Protein AF-A0A976L3I9-F1 (afdb_monomer_lite)

Structure (mmCIF, N/CA/C/O backbone):
data_AF-A0A976L3I9-F1
#
_entry.id   AF-A0A976L3I9-F1
#
loop_
_atom_site.group_PDB
_atom_site.id
_atom_site.type_symbol
_atom_site.label_atom_id
_atom_site.label_alt_id
_atom_site.label_comp_id
_atom_site.label_asym_id
_atom_site.label_entity_id
_atom_site.label_seq_id
_atom_site.pdbx_PDB_ins_code
_atom_site.Cartn_x
_atom_site.Cartn_y
_atom_site.Cartn_z
_atom_site.occupancy
_atom_site.B_iso_or_equiv
_atom_site.auth_seq_id
_atom_site.auth_comp_id
_atom_site.auth_asym_id
_atom_site.auth_atom_id
_atom_site.pdbx_PDB_model_num
ATOM 1 N N . MET A 1 1 ? -27.210 -0.044 11.099 1.00 48.09 1 MET A N 1
ATOM 2 C CA . MET A 1 1 ? -27.629 -0.228 9.694 1.00 48.09 1 MET A CA 1
ATOM 3 C C . MET A 1 1 ? -26.555 -0.859 8.797 1.00 48.09 1 MET A C 1
ATOM 5 O O . MET A 1 1 ? -26.937 -1.677 7.985 1.00 48.09 1 MET A O 1
ATOM 9 N N . VAL A 1 2 ? -25.245 -0.562 8.926 1.00 59.22 2 VAL A N 1
ATOM 10 C CA . VAL A 1 2 ? -24.187 -1.193 8.076 1.00 59.22 2 VAL A CA 1
ATOM 11 C C . VAL A 1 2 ? -23.544 -2.458 8.683 1.00 59.22 2 VAL A C 1
ATOM 13 O O . VAL A 1 2 ? -23.038 -3.301 7.956 1.00 59.22 2 VAL A O 1
ATOM 16 N N . LYS A 1 3 ? -23.554 -2.634 10.013 1.00 56.72 3 LYS A N 1
ATOM 17 C CA . LYS A 1 3 ? -22.896 -3.790 10.664 1.00 56.72 3 LYS A CA 1
ATOM 18 C C . LYS A 1 3 ? -23.564 -5.128 10.327 1.00 56.72 3 LYS A C 1
ATOM 20 O O . LYS A 1 3 ? -22.868 -6.123 10.156 1.00 56.72 3 LYS A O 1
ATOM 25 N N . ASP A 1 4 ? -24.887 -5.124 10.198 1.00 63.28 4 ASP A N 1
ATOM 26 C CA . ASP A 1 4 ? -25.685 -6.328 9.959 1.00 63.28 4 ASP A CA 1
ATOM 27 C C . ASP A 1 4 ? -25.528 -6.874 8.530 1.00 63.28 4 ASP A C 1
ATOM 29 O O . ASP A 1 4 ? -25.587 -8.083 8.325 1.00 63.28 4 ASP A O 1
ATOM 33 N N . SER A 1 5 ? -25.250 -6.017 7.538 1.00 75.06 5 SER A N 1
ATOM 34 C CA . SER A 1 5 ? -25.126 -6.456 6.140 1.00 75.06 5 SER A CA 1
ATOM 35 C C . SER A 1 5 ? -23.822 -7.205 5.853 1.00 75.06 5 SER A C 1
ATOM 37 O O . SER A 1 5 ? -23.822 -8.150 5.069 1.00 75.06 5 SER A O 1
ATOM 39 N N . LEU A 1 6 ? -22.713 -6.835 6.505 1.00 82.69 6 LEU A N 1
ATOM 40 C CA . LEU A 1 6 ? -21.413 -7.488 6.293 1.00 82.69 6 LEU A CA 1
ATOM 41 C C . LEU A 1 6 ? -21.361 -8.909 6.872 1.00 82.69 6 LEU A C 1
ATOM 43 O O . LEU A 1 6 ? -20.655 -9.765 6.342 1.00 82.69 6 LEU A O 1
ATOM 47 N N . LEU A 1 7 ? -22.114 -9.165 7.946 1.00 87.50 7 LEU A N 1
ATOM 48 C CA . LEU A 1 7 ? -22.146 -10.459 8.637 1.00 87.50 7 LEU A CA 1
ATOM 49 C C . LEU A 1 7 ? -23.220 -11.416 8.099 1.00 87.50 7 LEU A C 1
ATOM 51 O O . LEU A 1 7 ? -23.166 -12.602 8.410 1.00 87.50 7 LEU A O 1
ATOM 55 N N . GLY A 1 8 ? -24.171 -10.926 7.298 1.00 86.94 8 GLY A N 1
ATOM 56 C CA . GLY A 1 8 ? -25.204 -11.745 6.652 1.00 86.94 8 GLY A CA 1
ATOM 57 C C . GLY A 1 8 ? -24.869 -12.199 5.225 1.00 86.94 8 GLY A C 1
ATOM 58 O O . GLY A 1 8 ? -25.647 -12.934 4.625 1.00 86.94 8 GLY A O 1
ATOM 59 N N . GLY A 1 9 ? -23.747 -11.741 4.659 1.00 87.94 9 GLY A N 1
ATOM 60 C CA . GLY A 1 9 ? -23.351 -12.026 3.277 1.00 87.94 9 GLY A CA 1
ATOM 61 C C . GLY A 1 9 ? -22.458 -13.266 3.105 1.00 87.94 9 GLY A C 1
ATOM 62 O O . GLY A 1 9 ? -21.965 -13.828 4.082 1.00 87.94 9 GLY A O 1
ATOM 63 N N . PRO A 1 10 ? -22.150 -13.657 1.854 1.00 91.50 10 PRO A N 1
ATOM 64 C CA . PRO A 1 10 ? -21.295 -14.814 1.551 1.00 91.50 10 PRO A CA 1
ATOM 65 C C . PRO A 1 10 ? -19.857 -14.677 2.081 1.00 91.50 10 PRO A C 1
ATOM 67 O O . PRO A 1 10 ? -19.159 -15.670 2.250 1.00 91.50 10 PRO A O 1
ATOM 70 N N . SER A 1 11 ? -19.403 -13.455 2.372 1.00 90.31 11 SER A N 1
ATOM 71 C CA . SER A 1 11 ? -18.076 -13.176 2.939 1.00 90.31 11 SER A CA 1
ATOM 72 C C . SER A 1 11 ? -18.089 -12.975 4.460 1.00 90.31 11 SER A C 1
ATOM 74 O O . SER A 1 11 ? -17.129 -12.430 5.009 1.00 90.31 11 SER A O 1
ATOM 76 N N . ALA A 1 12 ? -19.162 -13.380 5.149 1.00 91.56 12 ALA A N 1
ATOM 77 C CA . ALA 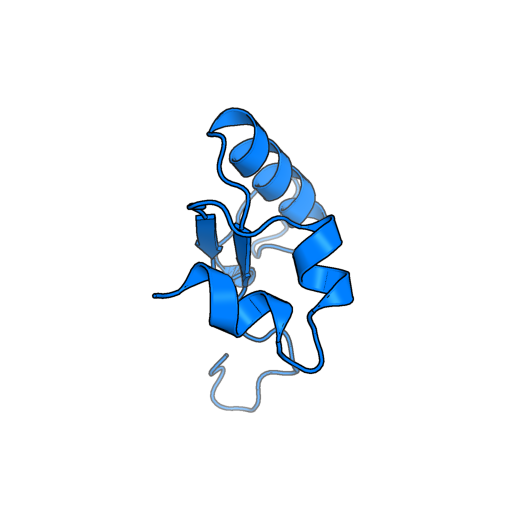A 1 12 ? -19.340 -13.155 6.583 1.00 91.56 12 ALA A CA 1
ATOM 78 C C . ALA A 1 12 ? -18.163 -13.666 7.425 1.00 91.56 12 ALA A C 1
ATOM 80 O O . ALA A 1 12 ? -17.705 -12.958 8.319 1.00 91.56 12 ALA A O 1
ATOM 81 N N . ASP A 1 13 ? -17.628 -14.853 7.132 1.00 91.81 13 ASP A N 1
ATOM 82 C CA . ASP A 1 13 ? -16.527 -15.431 7.915 1.00 91.81 13 ASP A CA 1
ATOM 83 C C . ASP A 1 13 ? -15.227 -14.627 7.784 1.00 91.81 13 ASP A C 1
ATOM 85 O O . ASP A 1 13 ? -14.518 -14.406 8.770 1.00 91.81 13 ASP A O 1
ATOM 89 N N . THR A 1 14 ? -14.962 -14.075 6.599 1.00 92.06 14 THR A N 1
ATOM 90 C CA . THR A 1 14 ? -13.856 -13.134 6.390 1.00 92.06 14 THR A CA 1
ATOM 91 C C . THR A 1 14 ? -14.064 -11.862 7.210 1.00 92.06 14 THR A C 1
ATOM 93 O O . THR A 1 14 ? -13.140 -11.403 7.884 1.00 92.06 14 THR A O 1
ATOM 96 N N . TRP A 1 15 ? -15.282 -11.314 7.217 1.00 90.94 15 TRP A N 1
ATOM 97 C CA . TRP A 1 15 ? -15.615 -10.115 7.990 1.00 90.94 15 TRP A CA 1
ATOM 98 C C . TRP A 1 15 ? -15.637 -10.343 9.503 1.00 90.94 15 TRP A C 1
ATOM 100 O O . TRP A 1 15 ? -15.346 -9.405 10.241 1.00 90.94 15 TRP A O 1
ATOM 110 N N . LYS A 1 16 ? -15.883 -11.567 9.987 1.00 91.44 16 LYS A N 1
ATOM 111 C CA . LYS A 1 16 ? -15.686 -11.923 11.404 1.00 91.44 16 LYS A CA 1
ATOM 112 C C . LYS A 1 16 ? -14.212 -11.831 11.799 1.00 91.44 16 LYS A C 1
ATOM 114 O O . LYS A 1 16 ? -13.908 -11.310 12.867 1.00 91.44 16 LYS A O 1
ATOM 119 N N . ARG A 1 17 ? -13.298 -12.280 10.928 1.00 90.88 17 ARG A N 1
ATOM 120 C CA . ARG A 1 17 ? -11.844 -12.205 11.161 1.00 90.88 17 ARG A CA 1
ATOM 121 C C . ARG A 1 17 ? -11.306 -10.777 11.070 1.00 90.88 17 ARG A C 1
ATOM 123 O O . ARG A 1 17 ? -10.464 -10.388 11.870 1.00 90.88 17 ARG A O 1
ATOM 130 N N . VAL A 1 18 ? -11.766 -10.005 10.088 1.00 89.88 18 VAL A N 1
ATOM 131 C CA . VAL A 1 18 ? -11.321 -8.615 9.886 1.00 89.88 18 VAL A CA 1
ATOM 132 C C . VAL A 1 18 ? -11.992 -7.669 10.891 1.00 89.88 18 VAL A C 1
ATOM 134 O O . VAL A 1 18 ? -11.368 -6.733 11.377 1.00 89.88 18 VAL A O 1
ATOM 137 N N . GLY A 1 19 ? -13.246 -7.906 11.258 1.00 90.38 19 GLY A N 1
ATOM 138 C CA . GLY A 1 19 ? -14.035 -7.040 12.130 1.00 90.38 19 GLY A CA 1
ATOM 139 C C . GLY A 1 19 ? -14.751 -5.917 11.372 1.00 90.38 19 GLY A C 1
ATOM 140 O O . GLY A 1 19 ? -14.252 -5.366 10.393 1.00 90.38 19 GLY A O 1
ATOM 141 N N . THR A 1 20 ? -15.936 -5.543 11.859 1.00 89.88 20 THR A N 1
ATOM 142 C CA . THR A 1 20 ? -16.873 -4.611 11.196 1.00 89.88 20 THR A CA 1
ATOM 143 C C . THR A 1 20 ? -16.799 -3.178 11.744 1.00 89.88 20 THR A C 1
ATOM 145 O O . THR A 1 20 ? -17.787 -2.437 11.736 1.00 89.88 20 THR A O 1
ATOM 148 N N . GLY A 1 21 ? -15.662 -2.806 12.333 1.00 90.19 21 GLY A N 1
ATOM 149 C CA . GLY A 1 21 ? -15.415 -1.454 12.835 1.00 90.19 21 GLY A CA 1
ATOM 150 C C . GLY A 1 21 ? -15.188 -0.449 11.702 1.00 90.19 21 GLY A C 1
ATOM 151 O O . GLY A 1 21 ? -14.907 -0.831 10.568 1.00 90.19 21 GLY A O 1
ATOM 152 N N . LYS A 1 22 ? -15.278 0.850 12.014 1.00 90.69 22 LYS A N 1
ATOM 153 C CA . LYS A 1 22 ? -14.826 1.897 11.085 1.00 90.69 22 LYS A CA 1
ATOM 154 C C . LYS A 1 22 ? -13.317 1.749 10.873 1.00 90.69 22 LYS A C 1
ATOM 156 O O . LYS A 1 22 ? -12.584 1.561 11.839 1.00 90.69 22 LYS A O 1
ATOM 161 N N . ARG A 1 23 ? -12.873 1.838 9.621 1.00 92.62 23 ARG A N 1
ATOM 162 C CA . ARG A 1 23 ? -11.474 1.682 9.208 1.00 92.62 23 ARG A CA 1
ATOM 163 C C . ARG A 1 23 ? -11.120 2.762 8.191 1.00 92.62 23 ARG A C 1
ATOM 165 O O . ARG A 1 23 ? -11.993 3.232 7.466 1.00 92.62 23 ARG A O 1
ATOM 172 N N . ALA A 1 24 ? -9.847 3.127 8.154 1.00 95.88 24 ALA A N 1
ATOM 173 C CA . ALA A 1 24 ? -9.266 4.033 7.172 1.00 95.88 24 ALA A CA 1
ATOM 174 C C . ALA A 1 24 ? -8.087 3.350 6.471 1.00 95.88 24 ALA A C 1
ATOM 176 O O . ALA A 1 24 ? -7.541 2.360 6.977 1.00 95.88 24 ALA A O 1
ATOM 177 N N . GLY A 1 25 ? -7.707 3.880 5.315 1.00 96.38 25 GLY A N 1
ATOM 178 C CA . GLY A 1 25 ? -6.690 3.289 4.464 1.00 96.38 25 GLY A CA 1
ATOM 179 C C . GLY A 1 25 ? -6.174 4.222 3.388 1.00 96.38 25 GLY A C 1
ATOM 180 O O . GLY A 1 25 ? -6.664 5.341 3.243 1.00 96.38 25 GLY A O 1
ATOM 181 N N . PHE A 1 26 ? -5.216 3.715 2.622 1.00 96.44 26 PHE A N 1
ATOM 182 C CA . PHE A 1 26 ? -4.630 4.402 1.479 1.00 96.44 26 PHE A CA 1
ATOM 183 C C . PHE A 1 26 ? -5.056 3.730 0.177 1.00 96.44 26 PHE A C 1
ATOM 185 O O . PHE A 1 26 ? -5.136 2.504 0.105 1.00 96.44 26 PHE A O 1
ATOM 192 N N . LEU A 1 27 ? -5.294 4.542 -0.851 1.00 96.56 27 LEU A N 1
ATOM 193 C CA . LEU A 1 27 ? -5.398 4.097 -2.235 1.00 96.56 27 LEU A CA 1
ATOM 194 C C . LEU A 1 27 ? -4.137 4.558 -2.954 1.00 96.56 27 LEU A C 1
ATOM 196 O O . LEU A 1 27 ? -3.886 5.760 -3.025 1.00 96.56 27 LEU A O 1
ATOM 200 N N . VAL A 1 28 ? -3.342 3.613 -3.449 1.00 94.44 28 VAL A N 1
ATOM 201 C CA . VAL A 1 28 ? -2.030 3.905 -4.032 1.00 94.44 28 VAL A CA 1
ATOM 202 C C . VAL A 1 28 ? -1.854 3.141 -5.347 1.00 94.44 28 VAL A C 1
ATOM 204 O O . VAL A 1 28 ? -1.920 1.912 -5.357 1.00 94.44 28 VAL A O 1
ATOM 207 N N . PRO A 1 29 ? -1.607 3.829 -6.472 1.00 93.25 29 PRO A N 1
ATOM 208 C CA . PRO A 1 29 ? -1.106 3.188 -7.683 1.00 93.25 29 PRO A CA 1
ATOM 209 C C . PRO A 1 29 ? 0.304 2.640 -7.433 1.00 93.25 29 PRO A C 1
ATOM 211 O O . PRO A 1 29 ? 1.197 3.423 -7.114 1.00 93.25 29 PRO A O 1
ATOM 214 N N . LEU A 1 30 ? 0.538 1.330 -7.582 1.00 92.62 30 LEU A N 1
ATOM 215 C CA . LEU A 1 30 ? 1.845 0.733 -7.255 1.00 92.62 30 LEU A CA 1
ATOM 216 C C . LEU A 1 30 ? 3.005 1.408 -8.004 1.00 92.62 30 LEU A C 1
ATOM 218 O O . LEU A 1 30 ? 4.014 1.748 -7.398 1.00 92.62 30 LEU A O 1
ATOM 222 N N . PHE A 1 31 ? 2.811 1.717 -9.287 1.00 90.12 31 PHE A N 1
ATOM 223 C CA . PHE A 1 31 ? 3.816 2.397 -10.109 1.00 90.12 31 PHE A CA 1
ATOM 224 C C . PHE A 1 31 ? 4.199 3.803 -9.615 1.00 90.12 31 PHE A C 1
ATOM 226 O O . PHE A 1 31 ? 5.202 4.347 -10.062 1.00 90.12 31 PHE A O 1
ATOM 233 N N . SER A 1 32 ? 3.400 4.413 -8.732 1.00 92.31 32 SER A N 1
ATOM 234 C CA . SER A 1 32 ? 3.675 5.738 -8.159 1.00 92.31 32 SER A CA 1
ATOM 235 C C . SER A 1 32 ? 4.487 5.684 -6.863 1.00 92.31 32 SER A C 1
ATOM 237 O O . SER A 1 32 ? 4.896 6.724 -6.347 1.00 92.31 32 SER A O 1
ATOM 239 N N . VAL A 1 33 ? 4.705 4.485 -6.320 1.00 93.44 33 VAL A N 1
ATOM 240 C CA . VAL A 1 33 ? 5.495 4.273 -5.108 1.00 93.44 33 VAL A CA 1
ATOM 241 C C . VAL A 1 33 ? 6.974 4.322 -5.465 1.00 93.44 33 VAL A C 1
ATOM 243 O O . VAL A 1 33 ? 7.388 3.814 -6.502 1.00 93.44 33 VAL A O 1
ATOM 246 N N . TYR A 1 34 ? 7.772 4.928 -4.591 1.00 93.38 34 TYR A N 1
ATOM 247 C CA . TYR A 1 34 ? 9.223 4.939 -4.704 1.00 93.38 34 TYR A CA 1
ATOM 248 C C . TYR A 1 34 ? 9.849 4.635 -3.346 1.00 93.38 34 TYR A C 1
ATOM 250 O O . TYR A 1 34 ? 9.472 5.222 -2.327 1.00 93.38 34 TYR A O 1
ATOM 258 N N . SER A 1 35 ? 10.842 3.758 -3.349 1.00 92.38 35 SER A N 1
ATOM 259 C CA . SER A 1 35 ? 11.782 3.546 -2.261 1.00 92.38 35 SER A CA 1
ATOM 260 C C . SER A 1 35 ? 13.214 3.707 -2.760 1.00 92.38 35 SER A C 1
ATOM 262 O O . SER A 1 35 ? 13.484 3.778 -3.955 1.00 92.38 35 SER A O 1
ATOM 264 N N . GLN A 1 36 ? 14.166 3.716 -1.829 1.00 93.50 36 GLN A N 1
ATOM 265 C CA . GLN A 1 36 ? 15.591 3.789 -2.165 1.00 93.50 36 GLN A CA 1
ATOM 266 C C . GLN A 1 36 ? 16.101 2.583 -2.967 1.00 93.50 36 GLN A C 1
ATOM 268 O O . GLN A 1 36 ? 17.207 2.640 -3.497 1.00 93.50 36 GLN A O 1
ATOM 273 N N . GLN A 1 37 ? 15.338 1.490 -3.015 1.00 90.88 37 GLN A N 1
ATOM 274 C CA . GLN A 1 37 ? 15.686 0.276 -3.749 1.00 90.88 37 GLN A CA 1
ATOM 275 C C . GLN A 1 37 ? 14.939 0.170 -5.087 1.00 90.88 37 GLN A C 1
ATOM 277 O O . GLN A 1 37 ? 15.288 -0.684 -5.900 1.00 90.88 37 GLN A O 1
ATOM 282 N N . SER A 1 38 ? 13.956 1.042 -5.343 1.00 91.12 38 SER A N 1
ATOM 283 C CA . SER A 1 38 ? 13.210 1.065 -6.600 1.00 91.12 38 SER A CA 1
ATOM 284 C C . SER A 1 38 ? 14.109 1.469 -7.773 1.00 91.12 38 SER A C 1
ATOM 286 O O . SER A 1 38 ? 14.928 2.384 -7.678 1.00 91.12 38 SER A O 1
ATOM 288 N N . VAL A 1 39 ? 13.901 0.845 -8.934 1.00 91.12 39 VAL A N 1
ATOM 289 C CA . VAL A 1 39 ? 14.663 1.117 -10.170 1.00 91.12 39 VAL A CA 1
ATOM 290 C C . VAL A 1 39 ? 13.817 1.953 -11.141 1.00 91.12 39 VAL A C 1
ATOM 292 O O . VAL A 1 39 ? 13.624 1.607 -12.302 1.00 91.12 39 VAL A O 1
ATOM 295 N N . GLY A 1 40 ? 13.260 3.059 -10.639 1.00 89.44 40 GLY A N 1
ATOM 296 C CA . GLY A 1 40 ? 12.460 4.012 -11.425 1.00 89.44 40 GLY A CA 1
ATOM 297 C C . GLY A 1 40 ? 10.949 3.752 -11.472 1.00 89.44 40 GLY A C 1
ATOM 298 O O . GLY A 1 40 ? 10.219 4.581 -12.008 1.00 89.44 40 GLY A O 1
ATOM 299 N N . ILE A 1 41 ? 10.468 2.654 -10.885 1.00 91.12 41 ILE A N 1
ATOM 300 C CA . ILE A 1 41 ? 9.044 2.349 -10.690 1.00 91.12 41 ILE A CA 1
ATOM 301 C C . ILE A 1 41 ? 8.873 1.543 -9.400 1.00 91.12 41 ILE A C 1
ATOM 303 O O . ILE A 1 41 ? 9.779 0.794 -9.030 1.00 91.12 41 ILE A O 1
ATOM 307 N N . GLY A 1 42 ? 7.730 1.702 -8.731 1.00 91.62 42 GLY A N 1
ATOM 308 C CA . GLY A 1 42 ? 7.388 0.899 -7.562 1.00 91.62 42 GLY A CA 1
ATOM 309 C C . GLY A 1 42 ? 7.128 -0.564 -7.919 1.00 91.62 42 GLY A C 1
ATOM 310 O O . GLY A 1 42 ? 6.427 -0.847 -8.895 1.00 91.62 42 GLY A O 1
ATOM 311 N N . ASP A 1 43 ? 7.665 -1.486 -7.123 1.00 91.00 43 ASP A N 1
ATOM 312 C CA . ASP A 1 43 ? 7.480 -2.930 -7.285 1.00 91.00 43 ASP A CA 1
ATOM 313 C C . ASP A 1 43 ? 6.865 -3.596 -6.036 1.00 91.00 43 ASP A C 1
ATOM 315 O O . ASP A 1 43 ? 6.468 -2.947 -5.067 1.00 91.00 43 ASP A O 1
ATOM 319 N N . LEU A 1 44 ? 6.746 -4.927 -6.047 1.00 91.75 44 LEU A N 1
ATOM 320 C CA . LEU A 1 44 ? 6.155 -5.667 -4.928 1.00 91.75 44 LEU A CA 1
ATOM 321 C C . LEU A 1 44 ? 6.952 -5.545 -3.620 1.00 91.75 44 LEU A C 1
ATOM 323 O O . LEU A 1 44 ? 6.362 -5.693 -2.550 1.00 91.75 44 LEU A O 1
ATOM 327 N N . HIS A 1 45 ? 8.261 -5.289 -3.673 1.00 92.81 45 HIS A N 1
ATOM 328 C CA . HIS A 1 45 ? 9.071 -5.096 -2.475 1.00 92.81 45 HIS A CA 1
ATOM 329 C C . HIS A 1 45 ? 8.672 -3.808 -1.746 1.00 92.81 45 HIS A C 1
ATOM 331 O O . HIS A 1 45 ? 8.518 -3.809 -0.518 1.00 92.81 45 HIS A O 1
ATOM 337 N N . ASP A 1 46 ? 8.392 -2.748 -2.508 1.00 93.31 46 ASP A N 1
ATOM 338 C CA . ASP A 1 46 ? 7.994 -1.434 -1.996 1.00 93.31 46 ASP A CA 1
ATOM 339 C C . ASP A 1 46 ? 6.671 -1.461 -1.210 1.00 93.31 46 ASP A C 1
ATOM 341 O O . ASP A 1 46 ? 6.444 -0.631 -0.322 1.00 93.31 46 ASP A O 1
ATOM 345 N N . LEU A 1 47 ? 5.815 -2.464 -1.450 1.00 94.12 47 LEU A N 1
ATOM 346 C CA . LEU A 1 47 ? 4.594 -2.681 -0.667 1.00 94.12 47 LEU A CA 1
ATOM 347 C C . LEU A 1 47 ? 4.880 -2.908 0.819 1.00 94.12 47 LEU A C 1
ATOM 349 O O . LEU A 1 47 ? 4.066 -2.522 1.656 1.00 94.12 47 LEU A O 1
ATOM 353 N N . THR A 1 48 ? 6.029 -3.489 1.168 1.00 94.12 48 THR A N 1
ATOM 354 C CA . THR A 1 48 ? 6.408 -3.714 2.572 1.00 94.12 48 THR A CA 1
ATOM 355 C C . THR A 1 48 ? 6.510 -2.385 3.320 1.00 94.12 48 THR A C 1
ATOM 357 O O . THR A 1 48 ? 5.969 -2.236 4.414 1.00 94.12 48 THR A O 1
ATOM 360 N N . LEU A 1 49 ? 7.101 -1.371 2.682 1.00 94.56 49 LEU A N 1
ATOM 361 C CA . LEU A 1 49 ? 7.231 -0.030 3.252 1.00 94.56 49 LEU A CA 1
ATOM 362 C C . LEU A 1 49 ? 5.875 0.682 3.359 1.00 94.56 49 LEU A C 1
ATOM 364 O O . LEU A 1 49 ? 5.627 1.402 4.329 1.00 94.56 49 LEU A O 1
ATOM 368 N N . LEU A 1 50 ? 4.969 0.457 2.401 1.00 94.50 50 LEU A N 1
ATOM 369 C CA . LEU A 1 50 ? 3.592 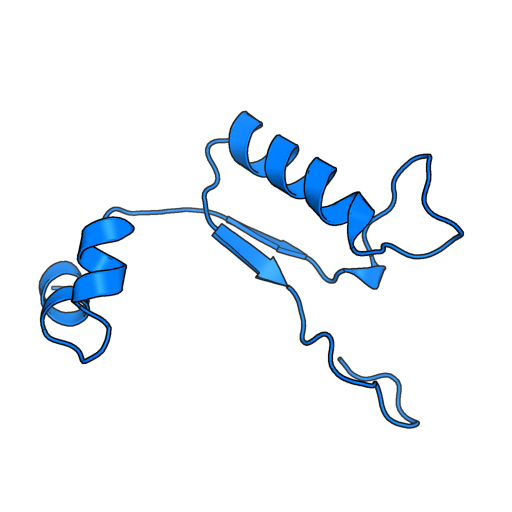0.956 2.482 1.00 94.50 50 LEU A CA 1
ATOM 370 C C . LEU A 1 50 ? 2.802 0.298 3.619 1.00 94.50 50 LEU A C 1
ATOM 372 O O . LEU A 1 50 ? 2.007 0.967 4.282 1.00 94.50 50 LEU A O 1
ATOM 376 N N . ILE A 1 51 ? 3.018 -0.993 3.876 1.00 95.75 51 ILE A N 1
ATOM 377 C CA . ILE A 1 51 ? 2.404 -1.704 5.004 1.00 95.75 51 ILE A CA 1
ATOM 378 C C . ILE A 1 51 ? 2.924 -1.138 6.328 1.00 95.75 51 ILE A C 1
ATOM 380 O O . ILE A 1 51 ? 2.121 -0.849 7.218 1.00 95.75 51 ILE A O 1
ATOM 384 N N . ASP A 1 52 ? 4.230 -0.897 6.440 1.00 95.62 52 ASP A N 1
ATOM 385 C CA . ASP A 1 52 ? 4.818 -0.253 7.618 1.00 95.62 52 ASP A CA 1
ATOM 386 C C . ASP A 1 52 ? 4.237 1.150 7.839 1.00 95.62 52 ASP A C 1
ATOM 388 O O . ASP A 1 52 ? 3.946 1.542 8.973 1.00 95.62 52 ASP A O 1
ATOM 392 N N . LEU A 1 53 ? 4.011 1.911 6.763 1.00 94.31 53 LEU A N 1
ATOM 393 C CA . LEU A 1 53 ? 3.338 3.208 6.828 1.00 94.31 53 LEU A CA 1
ATOM 394 C C . LEU A 1 53 ? 1.891 3.076 7.329 1.00 94.31 53 LEU A C 1
ATOM 396 O O . LEU A 1 53 ? 1.462 3.857 8.184 1.00 94.31 53 LEU A O 1
ATOM 400 N N . CYS A 1 54 ? 1.146 2.078 6.850 1.00 96.12 54 CYS A N 1
ATOM 401 C CA . CYS A 1 54 ? -0.209 1.793 7.326 1.00 96.12 54 CYS A CA 1
ATOM 402 C C . CYS A 1 54 ? -0.215 1.485 8.830 1.00 96.12 54 CYS A C 1
ATOM 404 O O . CYS A 1 54 ? -0.992 2.080 9.575 1.00 96.12 54 CYS A O 1
ATOM 406 N N . GLN A 1 55 ? 0.704 0.634 9.299 1.00 95.81 55 GLN A N 1
ATOM 407 C CA . GLN A 1 55 ? 0.826 0.307 10.722 1.00 95.81 55 GLN A CA 1
ATOM 408 C C . GLN A 1 55 ? 1.141 1.543 11.573 1.00 95.81 55 GLN A C 1
ATOM 410 O O . GLN A 1 55 ? 0.480 1.771 12.586 1.00 95.81 55 GLN A O 1
ATOM 415 N N . LYS A 1 56 ? 2.094 2.379 11.142 1.00 97.12 56 LYS A N 1
ATOM 416 C CA . LYS A 1 56 ? 2.485 3.607 11.861 1.00 97.12 56 LYS A CA 1
ATOM 417 C C . LYS A 1 56 ? 1.357 4.636 11.957 1.00 9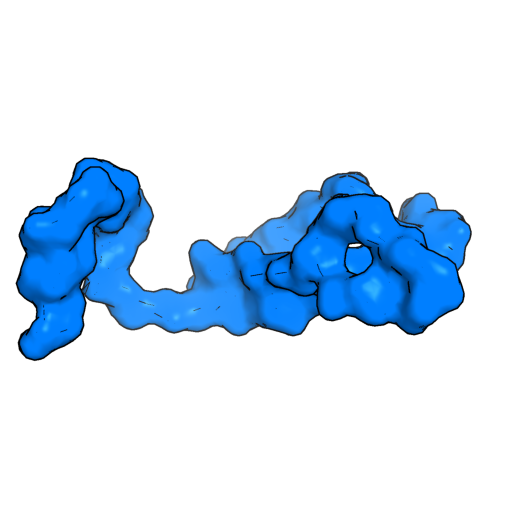7.12 56 LYS A C 1
ATOM 419 O O . LYS A 1 56 ? 1.310 5.398 12.917 1.00 97.12 56 LYS A O 1
ATOM 424 N N . THR A 1 57 ? 0.458 4.666 10.976 1.00 96.25 57 THR A N 1
ATOM 425 C CA . THR A 1 57 ? -0.670 5.613 10.913 1.00 96.25 57 THR A CA 1
ATOM 426 C C . THR A 1 57 ? -1.968 5.055 11.503 1.00 96.25 57 THR A C 1
ATOM 428 O O . THR A 1 57 ? -2.951 5.783 11.621 1.00 96.25 57 THR A O 1
ATOM 431 N N . GLY A 1 58 ? -1.999 3.771 11.883 1.00 95.25 58 GLY A N 1
ATOM 432 C CA . GLY A 1 58 ? -3.218 3.082 12.317 1.00 95.25 58 GLY A CA 1
ATOM 433 C C . GLY A 1 58 ? -4.208 2.798 11.178 1.00 95.25 58 GLY A C 1
ATOM 434 O O . GLY A 1 58 ? -5.341 2.374 11.424 1.00 95.25 58 GLY A O 1
ATOM 435 N N . CYS A 1 59 ? -3.801 3.017 9.926 1.00 95.94 59 CYS A N 1
ATOM 436 C CA . CYS A 1 59 ? -4.563 2.632 8.748 1.00 95.94 59 CYS A CA 1
ATOM 437 C C . CYS A 1 59 ? -4.486 1.114 8.549 1.00 95.94 59 CYS A C 1
ATOM 439 O O . CYS A 1 59 ? -3.460 0.480 8.770 1.00 95.94 59 CYS A O 1
ATOM 441 N N . SER A 1 60 ? -5.595 0.510 8.129 1.00 94.38 60 SER A N 1
ATOM 442 C CA . SER A 1 60 ? -5.723 -0.955 8.062 1.00 94.38 60 SER A CA 1
ATOM 443 C C . SER A 1 60 ? -6.273 -1.465 6.734 1.00 94.38 60 SER A C 1
ATOM 445 O O . SER A 1 60 ? -6.625 -2.638 6.620 1.00 94.38 60 SER A O 1
ATOM 447 N N . ILE A 1 61 ? -6.372 -0.576 5.746 1.00 94.81 61 ILE A N 1
ATOM 448 C CA . ILE A 1 61 ? -6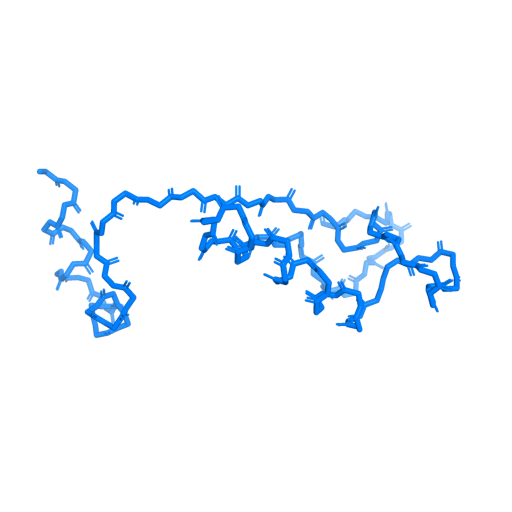.770 -0.882 4.376 1.00 94.81 61 ILE A CA 1
ATOM 449 C C . ILE A 1 61 ? -5.693 -0.301 3.457 1.00 94.81 61 ILE A C 1
ATOM 451 O O . ILE A 1 61 ? -5.354 0.877 3.562 1.00 94.81 61 ILE A O 1
ATOM 455 N N . LEU A 1 62 ? -5.168 -1.126 2.559 1.00 95.69 62 LEU A N 1
ATOM 456 C CA . LEU A 1 62 ? -4.315 -0.696 1.459 1.00 95.69 62 LEU A CA 1
ATOM 457 C C . LEU A 1 62 ? -4.986 -1.161 0.170 1.00 95.69 62 LEU A C 1
ATOM 459 O O . LEU A 1 62 ? -5.154 -2.360 -0.043 1.00 95.69 62 LEU A O 1
ATOM 463 N N . GLN A 1 63 ? -5.421 -0.210 -0.646 1.00 95.69 63 GLN A N 1
ATOM 464 C CA . GLN A 1 63 ? -6.042 -0.463 -1.936 1.00 95.69 63 GLN A CA 1
ATOM 465 C C . GLN A 1 63 ? -5.055 -0.099 -3.039 1.00 95.69 63 GLN A C 1
ATOM 467 O O . GLN A 1 63 ? -4.532 1.014 -3.072 1.00 95.69 63 GLN A O 1
ATOM 472 N N . LEU A 1 64 ? -4.828 -1.035 -3.951 1.00 95.19 64 LEU A N 1
ATOM 473 C CA . LEU A 1 64 ? -4.006 -0.818 -5.134 1.00 95.19 64 LEU A CA 1
ATOM 474 C C . LEU A 1 64 ? -4.901 -0.613 -6.355 1.00 95.19 64 LEU A C 1
ATOM 476 O O . LEU A 1 64 ? -6.053 -1.060 -6.375 1.00 95.19 64 LEU A O 1
ATOM 480 N N . LEU A 1 65 ? -4.361 0.061 -7.369 1.00 93.06 65 LEU A N 1
ATOM 481 C CA . LEU A 1 65 ? -4.929 -0.025 -8.712 1.00 93.06 65 LEU A CA 1
ATOM 482 C C . LEU A 1 65 ? -4.758 -1.449 -9.269 1.00 93.06 65 LEU A C 1
ATOM 484 O O . LEU A 1 65 ? -3.925 -2.205 -8.755 1.00 93.06 65 LEU A O 1
ATOM 488 N N . PRO A 1 66 ? -5.536 -1.831 -10.295 1.00 90.12 66 PRO A N 1
ATOM 489 C CA . PRO A 1 66 ? -5.363 -3.118 -10.946 1.00 90.12 66 PRO A CA 1
ATOM 490 C C . PRO A 1 66 ? -3.914 -3.310 -11.422 1.00 90.12 66 PRO A C 1
ATOM 492 O O . PRO A 1 66 ? -3.284 -2.400 -11.956 1.00 90.12 66 PRO A O 1
ATOM 495 N N . MET A 1 67 ? -3.370 -4.499 -11.151 1.00 86.88 67 MET A N 1
ATOM 496 C CA . MET A 1 67 ? -1.981 -4.879 -11.459 1.00 86.88 67 MET A CA 1
ATOM 497 C C . MET A 1 67 ? -1.911 -5.935 -12.571 1.00 86.88 67 MET A C 1
ATOM 499 O O . MET A 1 67 ? -0.936 -6.671 -12.684 1.00 86.88 6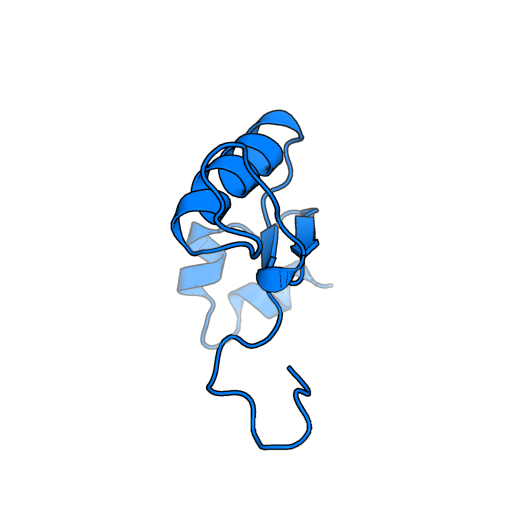7 MET A O 1
ATOM 503 N N . ASN A 1 68 ? -2.983 -6.074 -13.347 1.00 86.19 68 ASN A N 1
ATOM 504 C CA . ASN A 1 68 ? -2.994 -6.885 -14.559 1.00 86.19 68 ASN A CA 1
ATOM 505 C C . ASN A 1 68 ? -2.156 -6.227 -15.661 1.00 86.19 68 ASN A C 1
ATOM 507 O O . ASN A 1 68 ? -1.918 -5.021 -15.631 1.00 86.19 68 ASN A O 1
ATOM 511 N N . GLU A 1 69 ? -1.757 -7.032 -16.650 1.00 81.38 69 GLU A N 1
ATOM 512 C CA . GLU A 1 69 ? -1.073 -6.547 -17.851 1.00 81.38 69 GLU A CA 1
ATOM 513 C C . GLU A 1 69 ? -1.814 -5.347 -18.443 1.00 81.38 69 GLU A C 1
ATOM 515 O O . GLU A 1 69 ? -3.018 -5.405 -18.729 1.00 81.38 69 GLU A O 1
ATOM 520 N N . ILE A 1 70 ? -1.077 -4.251 -18.599 1.00 80.31 70 ILE A N 1
ATOM 521 C CA . ILE A 1 70 ? -1.590 -3.019 -19.177 1.00 80.31 70 ILE A CA 1
ATOM 522 C C . ILE A 1 70 ? -1.492 -3.139 -20.697 1.00 80.31 70 ILE A C 1
ATOM 524 O O . ILE A 1 70 ? -0.427 -3.379 -21.261 1.00 80.31 70 ILE A O 1
ATOM 528 N N . GLY A 1 71 ? -2.637 -3.023 -21.372 1.00 79.25 71 GLY A N 1
ATOM 529 C CA . GLY A 1 71 ? -2.688 -3.035 -22.833 1.00 79.25 71 GLY A CA 1
ATOM 530 C C . GLY A 1 71 ? -1.959 -1.832 -23.443 1.00 79.25 71 GLY A C 1
ATOM 531 O O . GLY A 1 71 ? -1.426 -0.974 -22.742 1.00 79.25 71 GLY A O 1
ATOM 532 N N . ALA A 1 72 ? -2.001 -1.711 -24.771 1.00 84.06 72 ALA A N 1
ATOM 533 C CA . ALA A 1 72 ? -1.276 -0.676 -25.520 1.00 84.06 72 ALA A CA 1
ATOM 534 C C . ALA A 1 72 ? -1.563 0.782 -25.089 1.00 84.06 72 ALA A C 1
ATOM 536 O O . ALA A 1 72 ? -0.809 1.685 -25.441 1.00 84.06 72 ALA A O 1
ATOM 537 N N . THR A 1 73 ? -2.650 1.026 -24.354 1.00 81.88 73 THR A N 1
ATOM 538 C CA . THR A 1 73 ? -3.057 2.354 -23.877 1.00 81.88 73 THR A CA 1
ATOM 539 C C . THR A 1 73 ? -2.593 2.677 -22.454 1.00 81.88 73 THR A C 1
ATOM 541 O O . THR A 1 73 ? -2.896 3.764 -21.971 1.00 81.88 73 THR A O 1
ATOM 544 N N . PHE A 1 74 ? -1.867 1.773 -21.782 1.00 77.50 74 PHE A N 1
ATOM 545 C CA . PHE A 1 74 ? -1.296 1.977 -20.440 1.00 77.50 74 PHE A CA 1
ATOM 546 C C . PHE A 1 74 ? -2.316 2.427 -19.373 1.00 77.50 74 PHE A C 1
ATOM 548 O O . PHE A 1 74 ? -1.979 3.177 -18.459 1.00 77.50 74 PHE A O 1
ATOM 555 N N . CYS A 1 75 ? -3.576 1.994 -19.492 1.00 72.38 75 CYS A N 1
ATOM 556 C CA . CYS A 1 75 ? -4.630 2.308 -18.526 1.00 72.38 75 CYS A CA 1
ATOM 557 C C . CYS A 1 75 ? -4.720 1.189 -17.471 1.00 72.38 75 CYS A C 1
ATOM 559 O O . CYS A 1 75 ? -5.081 0.072 -17.852 1.00 72.38 75 CYS A O 1
ATOM 561 N N . PRO A 1 76 ? -4.380 1.461 -16.199 1.00 67.62 76 PRO A N 1
ATOM 5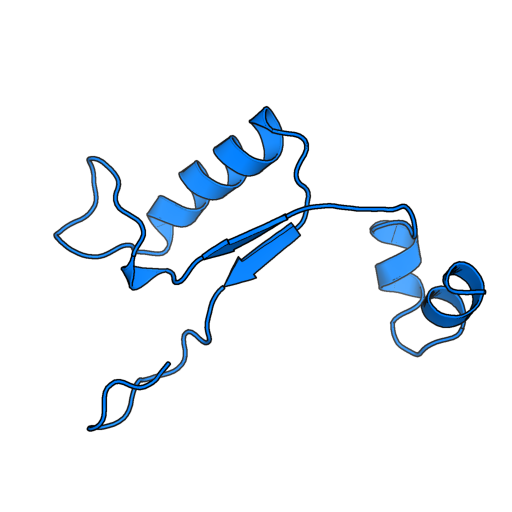62 C CA . PRO A 1 76 ? -4.586 0.530 -15.092 1.00 67.62 76 PRO A CA 1
ATOM 563 C C . PRO A 1 76 ? -6.060 0.441 -14.675 1.00 67.62 76 PRO A C 1
ATOM 565 O O . PRO A 1 76 ? -6.795 1.447 -14.813 1.00 67.62 76 PRO A O 1
#

Secondary structure (DSSP, 8-state):
--HHHHHSSTTHHHHHHH-SS---EEEE-GGG---TT-SSS--TTHHHHHHHHHHHHT--EEEEPP-SPP-TT---

Foldseek 3Di:
DQQVVCCPDPCNVVCVVVDDDDAAEDEDAQQPADDPPDPNGGDPVSVVVRVVVCVVVVHDDYHYDDPPDQPPVNDD

Sequence (76 aa):
MVKDSLLGGPSADTWKRVGTGKRAGFLVPLFSVYSQQSVGIGDLHDLTLLIDLCQKTGCSILQLLPMNEIGATFCP

Radius of gyration: 16.03 Å; chains: 1; bounding box: 43×21×38 Å

pLDDT: mean 88.85, std 9.54, range [48.09, 97.12]